Protein AF-A0A7S1YMT4-F1 (afdb_monomer_lite)

Organism: NCBI:txid210454

Sequence (156 aa):
PIIVATTVHRLADRSRRLFIMNPLRTAAQRAGPSLRRAAATKQQVRGMATEKQIFMQINATKNIKKITSSMKMVSAAKLKGDEGRLKLAKPFNAWTDKLTSEPVELEFATYEEIPQKTLIVPFTSDRGLCGGINSFISRGVRDICKTLIAEGKEAD

Secondary structure (DSSP, 8-state):
----------------------GGGSSSS---TT------------SSPPHHHHHHHHHHHHHHHHHHHHHHHHHHHHHHHHHHHHHHHHHHHHHHTTTSPPPPPTTT--GGGS-SEE-------SSS--TTHHHHHHHHHHHHHHHHHHTT-EE-

Structure (mmCIF, N/CA/C/O backbone):
data_AF-A0A7S1YMT4-F1
#
_entry.id   AF-A0A7S1YMT4-F1
#
loop_
_atom_site.group_PDB
_atom_site.id
_atom_site.type_symbol
_atom_site.label_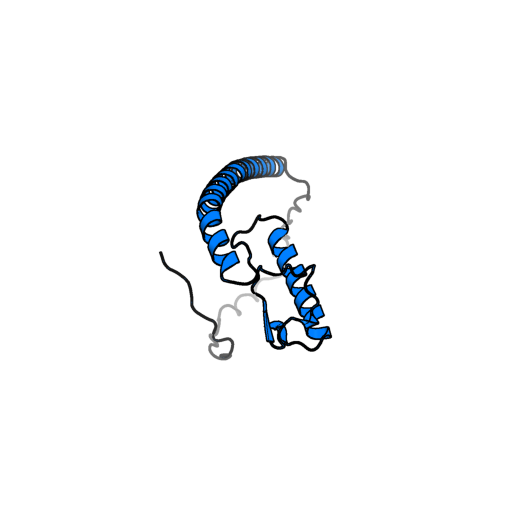atom_id
_atom_site.label_alt_id
_atom_site.label_comp_id
_atom_site.label_asym_id
_atom_site.label_entity_id
_atom_site.label_seq_id
_atom_site.pdbx_PDB_ins_code
_atom_site.Cartn_x
_atom_site.Cartn_y
_atom_site.Cartn_z
_atom_site.occupancy
_atom_site.B_iso_or_equiv
_atom_site.auth_seq_id
_atom_site.auth_comp_id
_atom_site.auth_asym_id
_atom_site.auth_atom_id
_atom_site.pdbx_PDB_model_num
ATOM 1 N N . PRO A 1 1 ? 6.246 24.373 -3.600 1.00 41.44 1 PRO A N 1
ATOM 2 C CA . PRO A 1 1 ? 5.277 24.509 -4.715 1.00 41.44 1 PRO A CA 1
ATOM 3 C C . PRO A 1 1 ? 4.057 23.602 -4.459 1.00 41.44 1 PRO A C 1
ATOM 5 O O . PRO A 1 1 ? 4.051 22.446 -4.857 1.00 41.44 1 PRO A O 1
ATOM 8 N N . ILE A 1 2 ? 3.177 23.961 -3.519 1.00 40.66 2 ILE A N 1
ATOM 9 C CA . ILE A 1 2 ? 1.947 24.744 -3.760 1.00 40.66 2 ILE A CA 1
ATOM 10 C C . ILE A 1 2 ? 1.224 24.255 -5.023 1.00 40.66 2 ILE A C 1
ATOM 12 O O . ILE A 1 2 ? 1.650 24.587 -6.122 1.00 40.66 2 ILE A O 1
ATOM 16 N N . ILE A 1 3 ? 0.187 23.433 -4.843 1.00 42.97 3 ILE A N 1
ATOM 17 C CA . ILE A 1 3 ? -1.204 23.675 -5.272 1.00 42.97 3 ILE A CA 1
ATOM 18 C C . ILE A 1 3 ? -2.031 22.476 -4.772 1.00 42.97 3 ILE A C 1
ATOM 20 O O . ILE A 1 3 ? -1.967 21.371 -5.306 1.00 42.97 3 ILE A O 1
ATOM 24 N N . VAL A 1 4 ? -2.793 22.721 -3.708 1.00 43.78 4 VAL A N 1
ATOM 25 C CA . VAL A 1 4 ? -3.972 21.957 -3.288 1.00 43.78 4 VAL A CA 1
ATOM 26 C C . VAL A 1 4 ? -5.113 22.976 -3.194 1.00 43.78 4 VAL A C 1
ATOM 28 O O . VAL A 1 4 ? -4.869 24.115 -2.804 1.00 43.78 4 VAL A O 1
ATOM 31 N N . ALA A 1 5 ? -6.327 22.514 -3.504 1.00 38.25 5 ALA A N 1
ATOM 32 C CA . ALA A 1 5 ? -7.638 23.104 -3.209 1.00 38.25 5 ALA A CA 1
ATOM 33 C C . ALA A 1 5 ? -8.134 24.272 -4.080 1.00 38.25 5 ALA A C 1
ATOM 35 O O . ALA A 1 5 ? -7.654 25.396 -3.996 1.00 38.25 5 ALA A O 1
ATOM 36 N N . THR A 1 6 ? -9.205 24.024 -4.843 1.00 50.03 6 THR A N 1
ATOM 37 C CA . THR A 1 6 ? -10.581 24.504 -4.546 1.00 50.03 6 THR A CA 1
ATOM 38 C C . THR A 1 6 ? -11.522 24.035 -5.674 1.00 50.03 6 THR A C 1
ATOM 40 O O . THR A 1 6 ? -11.250 24.245 -6.848 1.00 50.03 6 THR A O 1
ATOM 43 N N . THR A 1 7 ? -12.441 23.103 -5.414 1.00 43.91 7 THR A N 1
ATOM 44 C CA . THR A 1 7 ? -13.826 23.291 -4.927 1.00 43.91 7 THR A CA 1
ATOM 45 C C . THR A 1 7 ? -14.844 23.528 -6.051 1.00 43.91 7 THR A C 1
ATOM 47 O O . THR A 1 7 ? -14.980 24.610 -6.607 1.00 43.91 7 THR A O 1
ATOM 50 N N . VAL A 1 8 ? -15.566 22.444 -6.343 1.00 45.81 8 VAL A N 1
ATOM 51 C CA . VAL A 1 8 ? -16.997 22.326 -6.663 1.00 45.81 8 VAL A CA 1
ATOM 52 C C . VAL A 1 8 ? -17.808 23.630 -6.589 1.00 45.81 8 VAL A C 1
ATOM 54 O O . VAL A 1 8 ? -18.027 24.150 -5.502 1.00 45.81 8 VAL A O 1
ATOM 57 N N . HIS A 1 9 ? -18.370 24.077 -7.715 1.00 37.50 9 HIS A N 1
ATOM 58 C CA . HIS A 1 9 ? -19.750 24.578 -7.779 1.00 37.50 9 HIS A CA 1
ATOM 59 C C . HIS A 1 9 ? -20.186 24.829 -9.229 1.00 37.50 9 HIS A C 1
ATOM 61 O O . HIS A 1 9 ? -19.410 25.321 -10.043 1.00 37.50 9 HIS A O 1
ATOM 67 N N . ARG A 1 10 ? -21.485 24.617 -9.476 1.00 38.31 10 ARG A N 1
ATOM 68 C CA . ARG A 1 10 ? -22.277 25.171 -10.591 1.00 38.31 10 ARG A CA 1
ATOM 69 C C . ARG A 1 10 ? -22.426 24.287 -11.839 1.00 38.31 10 ARG A C 1
ATOM 71 O O . ARG A 1 10 ? -22.120 24.671 -12.962 1.00 38.31 10 ARG A O 1
ATOM 78 N N . LEU A 1 11 ? -23.046 23.126 -11.620 1.00 41.22 11 LEU A N 1
ATOM 79 C CA . LEU A 1 11 ? -24.154 22.704 -12.480 1.00 41.22 11 LEU A CA 1
ATOM 80 C C . LEU A 1 11 ? -25.337 23.669 -12.281 1.00 41.22 11 LEU A C 1
ATOM 82 O O . LEU A 1 11 ? -25.533 24.176 -11.178 1.00 41.22 11 LEU A O 1
ATOM 86 N N . ALA A 1 12 ? -26.126 23.819 -13.342 1.00 40.53 12 ALA A N 1
ATOM 87 C CA . ALA A 1 12 ? -27.372 24.573 -13.476 1.00 40.53 12 ALA A CA 1
ATOM 88 C C . ALA A 1 12 ? -27.256 25.994 -14.062 1.00 40.53 12 ALA A C 1
ATOM 90 O O . ALA A 1 12 ? -26.631 26.893 -13.509 1.00 40.53 12 ALA A O 1
ATOM 91 N N . ASP A 1 13 ? -28.005 26.141 -15.158 1.00 36.62 13 ASP A N 1
ATOM 92 C CA . ASP A 1 13 ? -28.637 27.363 -15.652 1.00 36.62 13 ASP A CA 1
ATOM 93 C C . ASP A 1 13 ? -27.883 28.213 -16.692 1.00 36.62 13 ASP A C 1
ATOM 95 O O . ASP A 1 13 ? -27.201 29.185 -16.379 1.00 36.62 13 ASP A O 1
ATOM 99 N N . ARG A 1 14 ? -28.077 27.878 -17.977 1.00 40.44 14 ARG A N 1
ATOM 100 C CA . ARG A 1 14 ? -28.767 28.775 -18.927 1.00 40.44 14 ARG A CA 1
ATOM 101 C C . ARG A 1 14 ? -28.899 28.147 -20.309 1.00 40.44 14 ARG A C 1
ATOM 103 O O . ARG A 1 14 ? -28.103 28.361 -21.220 1.00 40.44 14 ARG A O 1
ATOM 110 N N . SER A 1 15 ? -30.004 27.433 -20.478 1.00 42.66 15 SER A N 1
ATOM 111 C CA . SER A 1 15 ? -30.717 27.452 -21.750 1.00 42.66 15 SER A CA 1
ATOM 112 C C . SER A 1 15 ? -31.125 28.895 -22.071 1.00 42.66 15 SER A C 1
ATOM 114 O O . SER A 1 15 ? -31.640 29.592 -21.200 1.00 42.66 15 SER A O 1
ATOM 116 N N . ARG A 1 16 ? -30.984 29.273 -23.349 1.00 46.72 16 ARG A N 1
ATOM 117 C CA . ARG A 1 16 ? -31.415 30.515 -24.037 1.00 46.72 16 ARG A CA 1
ATOM 118 C C . ARG A 1 16 ? -30.308 31.542 -24.293 1.00 46.72 16 ARG A C 1
ATOM 120 O O . ARG A 1 16 ? -29.665 32.032 -23.374 1.00 46.72 16 ARG A O 1
ATOM 127 N N . ARG A 1 17 ? -30.279 31.969 -25.566 1.00 37.59 17 ARG A N 1
ATOM 128 C CA . ARG A 1 17 ? -29.353 32.875 -26.276 1.00 37.59 17 ARG A CA 1
ATOM 129 C C . ARG A 1 17 ? -28.184 32.088 -26.882 1.00 37.59 17 ARG A C 1
ATOM 131 O O . ARG A 1 17 ? -27.321 31.626 -26.166 1.00 37.59 17 ARG A O 1
ATOM 138 N N . LEU A 1 18 ? -28.123 31.841 -28.185 1.00 36.12 18 LEU A N 1
ATOM 139 C CA . LEU A 1 18 ? -28.331 32.809 -29.251 1.00 36.12 18 LEU A CA 1
ATOM 140 C C . LEU A 1 18 ? -28.726 32.064 -30.537 1.00 36.12 18 LEU A C 1
ATOM 142 O O . LEU A 1 18 ? -27.949 31.299 -31.103 1.00 36.12 18 LEU A O 1
ATOM 146 N N . PHE A 1 19 ? -29.955 32.311 -30.984 1.00 40.19 19 PHE A N 1
ATOM 147 C CA . PHE A 1 19 ? -30.323 32.238 -32.391 1.00 40.19 19 PHE A CA 1
ATOM 148 C C . PHE A 1 19 ? -29.416 33.232 -33.131 1.00 40.19 19 PHE A C 1
ATOM 150 O O . PHE A 1 19 ? -29.643 34.437 -33.064 1.00 40.19 19 PHE A O 1
ATOM 157 N N . ILE A 1 20 ? -28.375 32.744 -33.803 1.00 43.00 20 ILE A N 1
ATOM 158 C CA . ILE A 1 20 ? -27.775 33.460 -34.927 1.00 43.00 20 ILE A CA 1
ATOM 159 C C . ILE A 1 20 ? -28.032 32.600 -36.156 1.00 43.00 20 ILE A C 1
ATOM 161 O O . ILE A 1 20 ? -27.579 31.461 -36.265 1.00 43.00 20 ILE A O 1
ATOM 165 N N . MET A 1 21 ? -28.848 33.166 -37.039 1.00 44.78 21 MET A N 1
ATOM 166 C CA . MET A 1 21 ? -29.153 32.671 -38.368 1.00 44.78 21 MET A CA 1
ATOM 167 C C . MET A 1 21 ? -27.861 32.316 -39.101 1.00 44.78 21 MET A C 1
ATOM 169 O O . MET A 1 21 ? -26.979 33.155 -39.247 1.00 44.78 21 MET A O 1
ATOM 173 N N . ASN A 1 22 ? -27.768 31.081 -39.586 1.00 43.97 22 ASN A N 1
ATOM 174 C CA . ASN A 1 22 ? -26.689 30.650 -40.461 1.00 43.97 22 ASN A CA 1
ATOM 175 C C . ASN A 1 22 ? -27.220 30.691 -41.910 1.00 43.97 22 ASN A C 1
ATOM 177 O O . ASN A 1 22 ? -28.018 29.822 -42.271 1.00 43.97 22 ASN A O 1
ATOM 181 N N . PRO A 1 23 ? -26.853 31.682 -42.748 1.00 46.44 23 PRO A N 1
ATOM 182 C CA . PRO A 1 23 ? -27.430 31.844 -44.086 1.00 46.44 23 PRO A CA 1
ATOM 183 C C . PRO A 1 23 ? -26.840 30.891 -45.143 1.00 46.44 23 PRO A C 1
ATOM 185 O O . PRO A 1 23 ? -27.128 31.025 -46.326 1.00 46.44 23 PRO A O 1
ATOM 188 N N . LEU A 1 24 ? -26.052 29.885 -44.756 1.00 47.03 24 LEU A N 1
ATOM 189 C CA . LEU A 1 24 ? -25.389 28.975 -45.703 1.00 47.03 24 LEU A CA 1
ATOM 190 C C . LEU A 1 24 ? -26.196 27.716 -46.059 1.00 47.03 24 LEU A C 1
ATOM 192 O O . LEU A 1 24 ? -25.687 26.825 -46.737 1.00 47.03 24 LEU A O 1
ATOM 196 N N . ARG A 1 25 ? -27.462 27.618 -45.635 1.00 44.38 25 ARG A N 1
ATOM 197 C CA . ARG A 1 25 ? -28.284 26.413 -45.851 1.00 44.38 25 ARG A CA 1
ATOM 198 C C . ARG A 1 25 ? -29.175 26.440 -47.099 1.00 44.38 25 ARG A C 1
ATOM 200 O O . ARG A 1 25 ? -29.873 25.464 -47.350 1.00 44.38 25 ARG A O 1
ATOM 207 N N . THR A 1 26 ? -29.122 27.498 -47.906 1.00 49.38 26 THR A N 1
ATOM 208 C CA . THR A 1 26 ? -30.008 27.688 -49.075 1.00 49.38 26 THR A CA 1
ATOM 209 C C . THR A 1 26 ? -29.319 27.575 -50.439 1.00 49.38 26 THR A C 1
ATOM 211 O O . THR A 1 26 ? -29.986 27.704 -51.459 1.00 49.38 26 THR A O 1
ATOM 214 N N . ALA A 1 27 ? -28.020 27.259 -50.495 1.00 45.59 27 ALA A N 1
ATOM 215 C CA . ALA A 1 27 ? -27.282 27.118 -51.761 1.00 45.59 27 ALA A CA 1
ATOM 216 C C . ALA A 1 27 ? -27.022 25.660 -52.206 1.00 45.59 27 ALA A C 1
ATOM 218 O O . ALA A 1 27 ? -26.443 25.436 -53.263 1.00 45.59 27 ALA A O 1
ATOM 219 N N . ALA A 1 28 ? -27.456 24.652 -51.439 1.00 49.16 28 ALA A N 1
ATOM 220 C CA . ALA A 1 28 ? -27.117 23.242 -51.693 1.00 49.16 28 ALA A CA 1
ATOM 221 C C . ALA A 1 28 ? -28.208 22.419 -52.417 1.00 49.16 28 ALA A C 1
ATOM 223 O O . ALA A 1 28 ? -28.092 21.200 -52.503 1.00 49.16 28 ALA A O 1
ATOM 224 N N . GLN A 1 29 ? -29.273 23.047 -52.935 1.00 52.25 29 GLN A N 1
ATOM 225 C CA . GLN A 1 29 ? -30.400 22.340 -53.579 1.00 52.25 29 GLN A CA 1
ATOM 226 C C . GLN A 1 29 ? -30.470 22.485 -55.108 1.00 52.25 29 GLN A C 1
ATOM 228 O O . GLN A 1 29 ? -31.484 22.154 -55.717 1.00 52.25 29 GLN A O 1
ATOM 233 N N . ARG A 1 30 ? -29.393 22.924 -55.768 1.00 47.91 30 ARG A N 1
ATOM 234 C CA . ARG A 1 30 ? -29.313 22.941 -57.238 1.00 47.91 30 ARG A CA 1
ATOM 235 C C . ARG A 1 30 ? -28.011 22.322 -57.736 1.00 47.91 30 ARG A C 1
ATOM 237 O O . ARG A 1 30 ? -27.125 23.016 -58.212 1.00 47.91 30 ARG A O 1
ATOM 244 N N . ALA A 1 31 ? -27.909 21.001 -57.632 1.00 46.78 31 ALA A N 1
ATOM 245 C CA . ALA A 1 31 ? -26.966 20.208 -58.416 1.00 46.78 31 ALA A CA 1
ATOM 246 C C . ALA A 1 31 ? -27.594 18.835 -58.700 1.00 46.78 31 ALA A C 1
ATOM 248 O O . ALA A 1 31 ? -28.045 18.151 -57.782 1.00 46.78 31 ALA A O 1
ATOM 249 N N . GLY A 1 32 ? -27.701 18.491 -59.985 1.00 45.59 32 GLY A N 1
ATOM 250 C CA . GLY A 1 32 ? -28.393 17.307 -60.498 1.00 45.59 32 GLY A CA 1
ATOM 251 C C . GLY A 1 32 ? -27.739 15.957 -60.145 1.00 45.59 32 GLY A C 1
ATOM 252 O O . GLY A 1 32 ? -26.707 15.899 -59.476 1.00 45.59 32 GLY A O 1
ATOM 253 N N . PRO A 1 33 ? -28.332 14.839 -60.602 1.00 49.34 33 PRO A N 1
ATOM 254 C CA . PRO A 1 33 ? -28.059 13.485 -60.105 1.00 49.34 33 PRO A CA 1
ATOM 255 C C . PRO A 1 33 ? -26.745 12.833 -60.592 1.00 49.34 33 PRO A C 1
ATOM 257 O O . PRO A 1 33 ? -26.635 11.610 -60.584 1.00 49.34 33 PRO A O 1
ATOM 260 N N . SER A 1 34 ? -25.721 13.595 -60.983 1.00 47.31 34 SER A N 1
ATOM 261 C CA . SER A 1 34 ? -24.496 13.056 -61.607 1.00 47.31 34 SER A CA 1
ATOM 262 C C . SER A 1 34 ? -23.259 12.962 -60.699 1.00 47.31 34 SER A C 1
ATOM 264 O O . SER A 1 34 ? -22.221 12.485 -61.145 1.00 47.31 34 SER A O 1
ATOM 266 N N . LEU A 1 35 ? -23.350 13.321 -59.412 1.00 49.12 35 LEU A N 1
ATOM 267 C CA . LEU A 1 35 ? -22.221 13.246 -58.459 1.00 49.12 35 LEU A CA 1
ATOM 268 C C . LEU A 1 35 ? -22.432 12.240 -57.314 1.00 49.12 35 LEU A C 1
ATOM 270 O O . LEU A 1 35 ? -21.857 12.358 -56.235 1.00 49.12 35 LEU A O 1
ATOM 274 N N . ARG A 1 36 ? -23.229 11.194 -57.546 1.00 46.12 36 ARG A N 1
ATOM 275 C CA . ARG A 1 36 ? -23.328 10.033 -56.647 1.00 46.12 36 ARG A CA 1
ATOM 276 C C . ARG A 1 36 ? -22.418 8.898 -57.116 1.00 46.12 36 ARG A C 1
ATOM 278 O O . ARG A 1 36 ? -22.920 7.851 -57.500 1.00 46.12 36 ARG A O 1
ATOM 285 N N . ARG A 1 37 ? -21.093 9.076 -57.114 1.00 48.72 37 ARG A N 1
ATOM 286 C CA . ARG A 1 37 ? -20.136 7.953 -57.248 1.00 48.72 37 ARG A CA 1
ATOM 287 C C . ARG A 1 37 ? -18.710 8.370 -56.883 1.00 48.72 37 ARG A C 1
ATOM 289 O O . ARG A 1 37 ? -17.804 8.391 -57.697 1.00 48.72 37 ARG A O 1
ATOM 296 N N . ALA A 1 38 ? -18.518 8.658 -55.607 1.00 47.69 38 ALA A N 1
ATOM 297 C CA . ALA A 1 38 ? -17.230 8.461 -54.957 1.00 47.69 38 ALA A CA 1
ATOM 298 C C . ALA A 1 38 ? -17.529 7.899 -53.569 1.00 47.69 38 ALA A C 1
ATOM 300 O O . ALA A 1 38 ? -17.408 8.574 -52.550 1.00 47.69 38 ALA A O 1
ATOM 301 N N . ALA A 1 39 ? -18.035 6.663 -53.541 1.00 50.91 39 ALA A N 1
ATOM 302 C CA . ALA A 1 39 ? -18.003 5.877 -52.322 1.00 50.91 39 ALA A CA 1
ATOM 303 C C . ALA A 1 39 ? -16.520 5.685 -51.996 1.00 50.91 39 ALA A C 1
ATOM 305 O O . ALA A 1 39 ? -15.849 4.874 -52.626 1.00 50.91 39 ALA A O 1
ATOM 306 N N . ALA A 1 40 ? -15.998 6.514 -51.090 1.00 53.91 40 ALA A N 1
ATOM 307 C CA . ALA A 1 40 ? -14.664 6.363 -50.548 1.00 53.91 40 ALA A CA 1
ATOM 308 C C . ALA A 1 40 ? -14.574 4.950 -49.975 1.00 53.91 40 ALA A C 1
ATOM 310 O O . ALA A 1 40 ? -15.194 4.642 -48.954 1.00 53.91 40 ALA A O 1
ATOM 311 N N . THR A 1 41 ? -13.857 4.077 -50.674 1.00 53.09 41 THR A N 1
ATOM 312 C CA . THR A 1 41 ? -13.519 2.741 -50.211 1.00 53.09 41 THR A CA 1
ATOM 313 C C . THR A 1 41 ? -12.735 2.938 -48.920 1.00 53.09 41 THR A C 1
ATOM 315 O O . THR A 1 41 ? -11.546 3.247 -48.942 1.00 53.09 41 THR A O 1
ATOM 318 N N . LYS A 1 42 ? -13.410 2.859 -47.767 1.00 53.56 42 LYS A N 1
ATOM 319 C CA . LYS A 1 42 ? -12.738 2.793 -46.472 1.00 53.56 42 LYS A CA 1
ATOM 320 C C . LYS A 1 42 ? -11.943 1.499 -46.502 1.00 53.56 42 LYS A C 1
ATOM 322 O O . LYS A 1 42 ? -12.510 0.427 -46.319 1.00 53.56 42 LYS A O 1
ATOM 327 N N . GLN A 1 43 ? -10.654 1.610 -46.813 1.00 59.94 43 GLN A N 1
ATOM 328 C CA . GLN A 1 43 ? -9.708 0.510 -46.763 1.00 59.94 43 GLN A CA 1
ATOM 329 C C . GLN A 1 43 ? -9.806 -0.096 -45.362 1.00 59.94 43 GLN A C 1
ATOM 331 O O . GLN A 1 43 ? -9.380 0.501 -44.373 1.00 59.94 43 GLN A O 1
ATOM 336 N N . GLN A 1 44 ? -10.459 -1.247 -45.268 1.00 60.03 44 GLN A N 1
ATOM 337 C CA . GLN A 1 44 ? -10.656 -1.955 -44.020 1.00 60.03 44 GLN A CA 1
ATOM 338 C C . GLN A 1 44 ? -9.286 -2.494 -43.605 1.00 60.03 44 GLN A C 1
ATOM 340 O O . GLN A 1 44 ? -8.792 -3.468 -44.176 1.00 60.03 44 GLN A O 1
ATOM 345 N N . VAL A 1 45 ? -8.625 -1.806 -42.669 1.00 64.38 45 VAL A N 1
ATOM 346 C CA . VAL A 1 45 ? -7.357 -2.257 -42.088 1.00 64.38 45 VAL A CA 1
ATOM 347 C C . VAL A 1 45 ? -7.645 -3.598 -41.428 1.00 64.38 45 VAL A C 1
ATOM 349 O O . VAL A 1 45 ? -8.359 -3.671 -40.428 1.00 64.38 45 VAL A O 1
ATOM 352 N N . ARG A 1 46 ? -7.154 -4.679 -42.040 1.00 61.81 46 ARG A N 1
ATOM 353 C CA . ARG A 1 46 ? -7.233 -6.023 -41.470 1.00 61.81 46 ARG A CA 1
ATOM 354 C C . ARG A 1 46 ? -6.620 -5.957 -40.074 1.00 61.81 46 ARG A C 1
ATOM 356 O O . ARG A 1 46 ? -5.494 -5.493 -39.934 1.00 61.81 46 ARG A O 1
ATOM 363 N N . GLY A 1 47 ? -7.364 -6.402 -39.064 1.00 64.38 47 GLY A N 1
ATOM 364 C CA . GLY A 1 47 ? -6.999 -6.346 -37.644 1.00 64.38 47 GLY A CA 1
ATOM 365 C C . GLY A 1 47 ? -5.823 -7.240 -37.232 1.00 64.38 47 GLY A C 1
ATOM 366 O O . GLY A 1 47 ? -5.795 -7.708 -36.100 1.00 64.38 47 GLY A O 1
ATOM 367 N N . MET A 1 48 ? -4.867 -7.503 -38.127 1.00 66.75 48 MET A N 1
ATOM 368 C CA . MET A 1 48 ? -3.586 -8.090 -37.754 1.00 66.75 48 MET A CA 1
ATOM 369 C C . MET A 1 48 ? -2.621 -6.991 -37.327 1.00 66.75 48 MET A C 1
ATOM 371 O O . MET A 1 48 ? -2.484 -5.969 -38.004 1.00 66.75 48 MET A O 1
ATOM 375 N N . ALA A 1 49 ? -1.924 -7.238 -36.217 1.00 71.00 49 ALA A N 1
ATOM 376 C CA . ALA A 1 49 ? -0.846 -6.380 -35.770 1.00 71.00 49 ALA A CA 1
ATOM 377 C C . ALA A 1 49 ? 0.203 -6.269 -36.882 1.00 71.00 49 ALA A C 1
ATOM 379 O O . ALA A 1 49 ? 0.766 -7.266 -37.333 1.00 71.00 49 ALA A O 1
ATOM 380 N N . THR A 1 50 ? 0.454 -5.049 -37.344 1.00 86.25 50 THR A N 1
ATOM 381 C CA . THR A 1 50 ? 1.529 -4.799 -38.306 1.00 86.25 50 THR A CA 1
ATOM 382 C C . THR A 1 50 ? 2.867 -5.050 -37.608 1.00 86.25 50 THR A C 1
ATOM 384 O O . THR A 1 50 ? 2.995 -4.760 -36.419 1.00 86.25 50 THR A O 1
ATOM 387 N N . GLU A 1 51 ? 3.896 -5.512 -38.321 1.00 86.75 51 GLU A N 1
ATOM 388 C CA . GLU A 1 51 ? 5.247 -5.727 -37.762 1.00 86.75 51 GLU A CA 1
ATOM 389 C C . GLU A 1 51 ? 5.743 -4.514 -36.947 1.00 86.75 51 GLU A C 1
ATOM 391 O O . GLU A 1 51 ? 6.241 -4.641 -35.827 1.00 86.75 51 GLU A O 1
ATOM 396 N N . LYS A 1 52 ? 5.472 -3.305 -37.458 1.00 87.69 52 LYS A N 1
ATOM 397 C CA . LYS A 1 52 ? 5.755 -2.036 -36.775 1.00 87.69 52 LYS A CA 1
ATOM 398 C C . LYS A 1 52 ? 5.058 -1.911 -35.414 1.00 87.69 52 LYS A C 1
ATOM 400 O O . LYS A 1 52 ? 5.655 -1.401 -34.471 1.00 87.69 52 LYS A O 1
ATOM 405 N N . GLN A 1 53 ? 3.811 -2.364 -35.286 1.00 88.88 53 GLN A N 1
ATOM 406 C CA . GLN A 1 53 ? 3.054 -2.309 -34.029 1.00 88.88 53 GLN A CA 1
ATOM 407 C C . GLN A 1 53 ? 3.643 -3.249 -32.973 1.00 88.88 53 GLN A C 1
ATOM 409 O O . GLN A 1 53 ? 3.785 -2.849 -31.818 1.00 88.88 53 GLN A O 1
ATOM 414 N N . ILE A 1 54 ? 4.062 -4.452 -33.376 1.00 91.62 54 ILE A N 1
ATOM 415 C CA . ILE A 1 54 ? 4.737 -5.407 -32.487 1.00 91.62 54 ILE A CA 1
ATOM 416 C C . ILE A 1 54 ? 6.075 -4.825 -32.013 1.00 91.62 54 ILE A C 1
ATOM 418 O O . ILE A 1 54 ? 6.359 -4.811 -30.814 1.00 91.62 54 ILE A O 1
ATOM 422 N N . PHE A 1 55 ? 6.867 -4.257 -32.926 1.00 92.50 55 PHE A N 1
ATOM 423 C CA . PHE A 1 55 ? 8.135 -3.614 -32.576 1.00 92.50 55 PHE A CA 1
ATOM 424 C C . PHE A 1 55 ? 7.954 -2.459 -31.574 1.00 92.50 55 PHE A C 1
ATOM 426 O O . PHE A 1 55 ? 8.718 -2.338 -30.612 1.00 92.50 55 PHE A O 1
ATOM 433 N N . MET A 1 56 ? 6.905 -1.644 -31.734 1.00 93.81 56 MET A N 1
ATOM 434 C CA . MET A 1 56 ? 6.576 -0.580 -30.779 1.00 93.81 56 MET A CA 1
ATOM 435 C C . MET A 1 56 ? 6.228 -1.126 -29.385 1.00 93.81 56 MET A C 1
ATOM 437 O O . MET A 1 56 ? 6.727 -0.600 -28.390 1.00 93.81 56 MET A O 1
ATOM 441 N N . GLN A 1 57 ? 5.437 -2.200 -29.289 1.00 94.12 57 GLN A N 1
ATOM 442 C CA . GLN A 1 57 ? 5.089 -2.821 -28.001 1.00 94.12 57 GLN A CA 1
ATOM 443 C C . GLN A 1 57 ? 6.304 -3.443 -27.300 1.00 94.12 57 GLN A C 1
ATOM 445 O O . GLN A 1 57 ? 6.454 -3.317 -26.081 1.00 94.12 57 GLN A O 1
ATOM 450 N N . ILE A 1 58 ? 7.211 -4.066 -28.056 1.00 95.69 58 ILE A N 1
ATOM 451 C CA . ILE A 1 58 ? 8.472 -4.598 -27.523 1.00 95.69 58 ILE A CA 1
ATOM 452 C C . ILE A 1 58 ? 9.316 -3.469 -26.920 1.00 95.69 58 ILE A C 1
ATOM 454 O O . ILE A 1 58 ? 9.862 -3.610 -25.826 1.00 95.69 58 ILE A O 1
ATOM 458 N N . ASN A 1 59 ? 9.411 -2.323 -27.592 1.00 96.56 59 ASN A N 1
ATOM 459 C CA . ASN A 1 59 ? 10.169 -1.191 -27.062 1.00 96.56 59 ASN A CA 1
ATOM 460 C C . ASN A 1 59 ? 9.486 -0.559 -25.840 1.00 96.56 59 ASN A C 1
ATOM 462 O O . ASN A 1 59 ? 10.165 -0.230 -24.866 1.00 96.56 59 ASN A O 1
ATOM 466 N N . ALA A 1 60 ? 8.154 -0.461 -25.839 1.00 97.19 60 ALA A N 1
ATOM 467 C CA . ALA A 1 60 ? 7.393 0.024 -24.690 1.00 97.19 60 ALA A CA 1
ATOM 468 C C . ALA A 1 60 ? 7.590 -0.870 -23.452 1.00 97.19 60 ALA A C 1
ATOM 470 O O . ALA A 1 60 ? 7.947 -0.374 -22.385 1.00 97.19 60 ALA A O 1
ATOM 471 N N . THR A 1 61 ? 7.449 -2.192 -23.592 1.00 97.50 61 THR A N 1
ATOM 472 C CA . THR A 1 61 ? 7.652 -3.148 -22.486 1.00 97.50 61 THR A CA 1
ATOM 473 C C . THR A 1 61 ? 9.098 -3.173 -21.987 1.00 97.50 61 THR A C 1
ATOM 475 O O . THR A 1 61 ? 9.324 -3.238 -20.777 1.00 97.50 61 THR A O 1
ATOM 478 N N . LYS A 1 62 ? 10.095 -3.025 -22.874 1.00 97.56 62 LYS A N 1
ATOM 479 C CA . LYS A 1 62 ? 11.506 -2.850 -22.478 1.00 97.56 62 LYS A CA 1
ATOM 480 C C . LYS A 1 62 ? 11.718 -1.591 -21.634 1.00 97.56 62 LYS A C 1
ATOM 482 O O . LYS A 1 62 ? 12.451 -1.642 -20.646 1.00 97.56 62 LYS A O 1
ATOM 487 N N . ASN A 1 63 ? 11.078 -0.479 -21.990 1.00 97.38 63 ASN A N 1
ATOM 488 C CA . ASN A 1 63 ? 11.175 0.769 -21.231 1.00 97.38 63 ASN A CA 1
ATOM 489 C C . ASN A 1 63 ? 10.457 0.669 -19.881 1.00 97.38 63 ASN A C 1
ATOM 491 O O . ASN A 1 63 ? 11.042 1.035 -18.863 1.00 97.38 63 ASN A O 1
ATOM 495 N N . ILE A 1 64 ?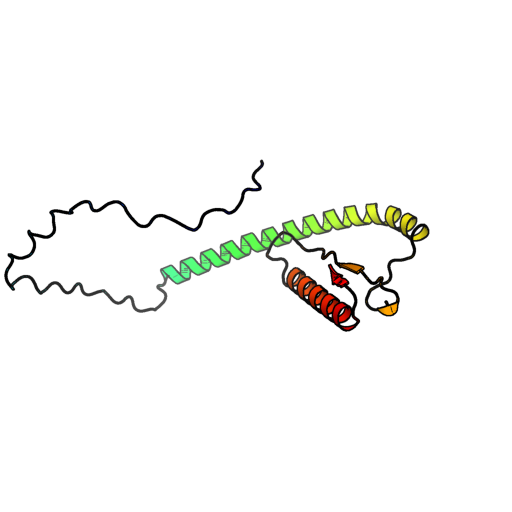 9.251 0.092 -19.848 1.00 97.56 64 ILE A N 1
ATOM 496 C CA . ILE A 1 64 ? 8.519 -0.182 -18.601 1.00 97.56 64 ILE A CA 1
ATOM 497 C C . ILE A 1 64 ? 9.374 -1.056 -17.674 1.00 97.56 64 ILE A C 1
ATOM 499 O O . ILE A 1 64 ? 9.551 -0.705 -16.513 1.00 97.56 64 ILE A O 1
ATOM 503 N N . LYS A 1 65 ? 10.010 -2.121 -18.189 1.00 97.56 65 LYS A N 1
ATOM 504 C CA . LYS A 1 65 ? 10.920 -2.979 -17.408 1.00 97.56 65 LYS A CA 1
ATOM 505 C C . LYS A 1 65 ? 12.064 -2.188 -16.764 1.00 97.56 65 LYS A C 1
ATOM 507 O O . LYS A 1 65 ? 12.382 -2.427 -15.601 1.00 97.56 65 LYS A O 1
ATOM 512 N N . LYS A 1 66 ? 12.679 -1.248 -17.492 1.00 97.50 66 LYS A N 1
ATOM 513 C CA . LYS A 1 66 ? 13.742 -0.383 -16.949 1.00 97.50 66 LYS A CA 1
ATOM 514 C C . LYS A 1 66 ? 13.208 0.526 -15.841 1.00 97.50 66 LYS A C 1
ATOM 516 O O . LYS A 1 66 ? 13.792 0.546 -14.762 1.00 97.50 66 LYS A O 1
ATOM 521 N N . ILE A 1 67 ? 12.077 1.199 -16.074 1.00 96.31 67 ILE A N 1
ATOM 522 C CA . ILE A 1 67 ? 11.427 2.073 -15.082 1.00 96.31 67 ILE A CA 1
ATOM 523 C C . ILE A 1 67 ? 11.104 1.278 -13.813 1.00 96.31 67 ILE A C 1
ATOM 525 O O . ILE A 1 67 ? 11.493 1.686 -12.722 1.00 96.31 67 ILE A O 1
ATOM 529 N N . THR A 1 68 ? 10.476 0.106 -13.940 1.00 96.94 68 THR A N 1
ATOM 530 C CA . THR A 1 68 ? 10.138 -0.750 -12.795 1.00 96.94 68 THR A CA 1
ATOM 531 C C . THR A 1 68 ? 11.383 -1.260 -12.069 1.00 96.94 68 THR A C 1
ATOM 533 O O . THR A 1 68 ? 11.393 -1.295 -10.840 1.00 96.94 68 THR A O 1
ATOM 536 N N . SER A 1 69 ? 12.461 -1.606 -12.783 1.00 96.38 69 SER A N 1
ATOM 537 C CA . SER A 1 69 ? 13.727 -2.013 -12.156 1.00 96.38 69 SER A CA 1
ATOM 538 C C . SER A 1 69 ? 14.349 -0.882 -11.335 1.00 96.38 69 SER A C 1
ATOM 540 O O . SER A 1 69 ? 14.825 -1.116 -10.224 1.00 96.38 69 SER A O 1
ATOM 542 N N . SER A 1 70 ? 14.322 0.348 -11.850 1.00 96.81 70 SER A N 1
ATOM 543 C CA . SER A 1 70 ? 14.771 1.527 -11.110 1.00 96.81 70 SER A CA 1
ATOM 544 C C . SER A 1 70 ? 13.869 1.796 -9.905 1.00 96.81 70 SER A C 1
ATOM 546 O O . SER A 1 70 ? 14.372 1.975 -8.799 1.00 96.81 70 SER A O 1
ATOM 548 N N . MET A 1 71 ? 12.543 1.743 -10.080 1.00 95.75 71 MET A N 1
ATOM 549 C CA . MET A 1 71 ? 11.580 1.917 -8.987 1.00 95.75 71 MET A CA 1
ATOM 550 C C . MET A 1 71 ? 11.768 0.873 -7.883 1.00 95.75 71 MET A C 1
ATOM 552 O O . MET A 1 71 ? 11.714 1.237 -6.714 1.00 95.75 71 MET A O 1
ATOM 556 N N . LYS A 1 72 ? 12.070 -0.390 -8.218 1.00 95.75 72 LYS A N 1
ATOM 557 C CA . LYS A 1 72 ? 12.381 -1.439 -7.232 1.00 95.75 72 LYS A CA 1
ATOM 558 C C . LYS A 1 72 ? 13.538 -1.027 -6.318 1.00 95.75 72 LYS A C 1
ATOM 560 O O . LYS A 1 72 ? 13.429 -1.158 -5.103 1.00 95.75 72 LYS A O 1
ATOM 565 N N . MET A 1 73 ? 14.624 -0.504 -6.889 1.00 96.69 73 MET A N 1
ATOM 566 C CA . MET A 1 73 ? 15.783 -0.054 -6.110 1.00 96.69 73 MET A CA 1
ATOM 567 C C . MET A 1 73 ? 15.482 1.214 -5.302 1.00 96.69 73 MET A C 1
ATOM 569 O O . MET A 1 73 ? 15.879 1.301 -4.144 1.00 96.69 73 MET A O 1
ATOM 573 N N . VAL A 1 74 ? 14.735 2.168 -5.871 1.00 95.62 74 VAL A N 1
ATOM 574 C CA . VAL A 1 74 ? 14.323 3.395 -5.164 1.00 95.62 74 VAL A CA 1
ATOM 575 C C . VAL A 1 74 ? 13.439 3.066 -3.960 1.00 95.62 74 VAL A C 1
ATOM 577 O O . VAL A 1 74 ? 13.672 3.586 -2.871 1.00 95.62 74 VAL A O 1
ATOM 580 N N . SER A 1 75 ? 12.450 2.188 -4.129 1.00 94.81 75 SER A N 1
ATOM 581 C CA . SER A 1 75 ? 11.573 1.758 -3.037 1.00 94.81 75 SER A CA 1
ATOM 582 C C . SER A 1 75 ? 12.341 0.987 -1.965 1.00 94.81 75 SER A C 1
ATOM 584 O O . SER A 1 75 ? 12.147 1.251 -0.783 1.00 94.81 75 SER A O 1
ATOM 586 N N . ALA A 1 76 ? 13.266 0.104 -2.358 1.00 95.88 76 ALA A N 1
ATOM 587 C CA . ALA A 1 76 ? 14.119 -0.613 -1.410 1.00 95.88 76 ALA A CA 1
ATOM 588 C C . ALA A 1 76 ? 15.016 0.338 -0.597 1.00 95.88 76 ALA A C 1
ATOM 590 O O . ALA A 1 76 ? 15.154 0.177 0.613 1.00 95.88 76 ALA A O 1
ATOM 591 N N . ALA A 1 77 ? 15.591 1.363 -1.234 1.00 97.38 77 ALA A N 1
ATOM 592 C CA . ALA A 1 77 ? 16.405 2.362 -0.545 1.00 97.38 77 ALA A CA 1
ATOM 593 C C . ALA A 1 77 ? 15.584 3.197 0.453 1.00 97.38 77 ALA A C 1
ATOM 595 O O . ALA A 1 77 ? 16.058 3.460 1.558 1.00 97.38 77 ALA A O 1
ATOM 596 N N . LYS A 1 78 ? 14.349 3.580 0.093 1.00 95.50 78 LYS A N 1
ATOM 597 C CA . LYS A 1 78 ? 13.428 4.275 1.008 1.00 95.50 78 LYS A CA 1
ATOM 598 C C . LYS A 1 78 ? 13.064 3.408 2.208 1.00 95.50 78 LYS A C 1
ATOM 600 O O . LYS A 1 78 ? 13.236 3.868 3.329 1.00 95.50 78 LYS A O 1
ATOM 605 N N . LEU A 1 79 ? 12.685 2.151 1.971 1.00 94.88 79 LEU A N 1
ATOM 606 C CA . LEU A 1 79 ? 12.370 1.193 3.030 1.00 94.88 79 LEU A CA 1
ATOM 607 C C . LEU A 1 79 ? 13.553 1.008 3.985 1.00 94.88 79 LEU A C 1
ATOM 609 O O . LEU A 1 79 ? 13.375 1.106 5.191 1.00 94.88 79 LEU A O 1
ATOM 613 N N . LYS A 1 80 ? 14.777 0.863 3.466 1.00 97.31 80 LYS A N 1
ATOM 614 C CA . LYS A 1 80 ? 15.985 0.796 4.304 1.00 97.31 80 LYS A CA 1
ATOM 615 C C . LYS A 1 80 ? 16.196 2.069 5.139 1.00 97.31 80 LYS A C 1
ATOM 617 O O . LYS A 1 80 ? 16.648 1.996 6.280 1.00 97.31 80 LYS A O 1
ATOM 622 N N . GLY A 1 81 ? 15.888 3.240 4.580 1.00 97.19 81 GLY A N 1
ATOM 623 C CA . GLY A 1 81 ? 15.913 4.508 5.313 1.00 97.19 81 GLY A CA 1
ATOM 624 C C . GLY A 1 81 ? 14.867 4.559 6.430 1.00 97.19 81 GLY A C 1
ATOM 625 O O . GLY A 1 81 ? 15.179 4.977 7.545 1.00 97.19 81 GLY A O 1
ATOM 626 N N . ASP A 1 82 ? 13.654 4.088 6.153 1.00 95.81 82 ASP A N 1
ATOM 627 C CA . ASP A 1 82 ? 12.549 4.045 7.114 1.00 95.81 82 ASP A CA 1
ATOM 628 C C . ASP A 1 82 ? 12.786 3.006 8.216 1.00 95.81 82 ASP A C 1
ATOM 630 O O . ASP A 1 82 ? 12.548 3.300 9.383 1.00 95.81 82 ASP A O 1
ATOM 634 N N . GLU A 1 83 ? 13.375 1.850 7.901 1.00 96.25 83 GLU A N 1
ATOM 635 C CA . GLU A 1 83 ? 13.867 0.889 8.897 1.00 96.25 83 GLU A CA 1
ATOM 636 C C . GLU A 1 83 ? 14.910 1.517 9.831 1.00 96.25 83 GLU A C 1
ATOM 638 O O . GLU A 1 83 ? 14.923 1.247 11.033 1.00 96.25 83 GLU A O 1
ATOM 643 N N . GLY A 1 84 ? 15.785 2.375 9.294 1.00 96.25 84 GLY A N 1
ATOM 644 C CA . GLY A 1 84 ? 16.733 3.153 10.089 1.00 96.25 84 GLY A CA 1
ATOM 645 C C . GLY A 1 84 ? 16.031 4.096 11.067 1.00 96.25 84 GLY A C 1
ATOM 646 O O . GLY A 1 84 ? 16.357 4.102 12.253 1.00 96.25 84 GLY A O 1
ATOM 647 N N . ARG A 1 85 ? 15.024 4.845 10.598 1.00 95.62 85 ARG A N 1
ATOM 648 C CA . ARG A 1 85 ? 14.204 5.732 11.446 1.00 95.62 85 ARG A CA 1
ATOM 649 C C . ARG A 1 85 ? 13.425 4.950 12.501 1.00 95.62 85 ARG A C 1
ATOM 651 O O . ARG A 1 85 ? 13.400 5.355 13.659 1.00 95.62 85 ARG A O 1
ATOM 658 N N . LEU A 1 86 ? 12.859 3.805 12.126 1.00 93.88 86 LEU A N 1
ATOM 659 C CA . LEU A 1 86 ? 12.127 2.926 13.032 1.00 93.88 86 LEU A CA 1
ATOM 660 C C . LEU A 1 86 ? 13.023 2.436 14.175 1.00 93.88 86 LEU A C 1
ATOM 662 O O . LEU A 1 86 ? 12.603 2.456 15.327 1.00 93.88 86 LEU A O 1
ATOM 666 N N . LYS A 1 87 ? 14.274 2.047 13.890 1.00 93.94 87 LYS A N 1
ATOM 667 C CA . LYS A 1 87 ? 15.236 1.627 14.927 1.00 93.94 87 LYS A CA 1
ATOM 668 C C . LYS A 1 87 ? 15.514 2.723 15.957 1.00 93.94 87 LYS A C 1
ATOM 670 O O . LYS A 1 87 ? 15.658 2.402 17.131 1.00 93.94 87 LYS A O 1
ATOM 675 N N . LEU A 1 88 ? 15.561 3.986 15.531 1.00 92.88 88 LEU A N 1
ATOM 676 C CA . LEU A 1 88 ? 15.743 5.131 16.430 1.00 92.88 88 LEU A CA 1
ATOM 677 C C . LEU A 1 88 ? 14.478 5.450 17.241 1.00 92.88 88 LEU A C 1
ATOM 679 O O . LEU A 1 88 ? 14.590 5.894 18.378 1.00 92.88 88 LEU A O 1
ATOM 683 N N . ALA A 1 89 ? 13.290 5.203 16.682 1.00 90.94 89 ALA A N 1
ATOM 684 C CA . ALA A 1 89 ? 12.011 5.446 17.352 1.00 90.94 89 ALA A CA 1
ATOM 685 C C . ALA A 1 89 ? 11.643 4.365 18.388 1.00 90.94 89 ALA A C 1
ATOM 687 O O . ALA A 1 89 ? 11.036 4.673 19.410 1.00 90.94 89 ALA A O 1
ATOM 688 N N . LYS A 1 90 ? 12.045 3.104 18.171 1.00 89.31 90 LYS A N 1
ATOM 689 C CA . LYS A 1 90 ? 11.772 1.975 19.084 1.00 89.31 90 LYS A CA 1
ATOM 690 C C . LYS A 1 90 ? 12.070 2.237 20.574 1.00 89.31 90 LYS A C 1
ATOM 692 O O . LYS A 1 90 ? 11.192 1.946 21.382 1.00 89.31 90 LYS A O 1
ATOM 697 N N . PRO A 1 91 ? 13.249 2.756 20.979 1.00 88.94 91 PRO A N 1
ATOM 698 C CA . PRO A 1 91 ? 13.536 2.985 22.397 1.00 88.94 91 PRO A CA 1
ATOM 699 C C . PRO A 1 91 ? 12.635 4.047 23.038 1.00 88.94 91 PRO A C 1
ATOM 701 O O . PRO A 1 91 ? 12.378 3.965 24.234 1.00 88.94 91 PRO A O 1
ATOM 704 N N . PHE A 1 92 ? 12.144 5.021 22.264 1.00 86.19 92 PHE A N 1
ATOM 705 C CA . PHE A 1 92 ? 11.200 6.020 22.764 1.00 86.19 92 PHE A CA 1
ATOM 706 C C . PHE A 1 92 ? 9.832 5.389 23.056 1.00 86.19 92 PHE A C 1
ATOM 708 O O . PHE A 1 92 ? 9.306 5.565 24.152 1.00 86.19 92 PHE A O 1
ATOM 715 N N . ASN A 1 93 ? 9.310 4.576 22.130 1.00 84.38 93 ASN A N 1
ATOM 716 C CA . ASN A 1 93 ? 8.023 3.894 22.309 1.00 84.38 93 ASN A CA 1
ATOM 717 C C . ASN A 1 93 ? 8.021 2.974 23.541 1.00 84.38 93 ASN A C 1
ATOM 719 O O . ASN A 1 93 ? 7.084 3.015 24.326 1.00 84.38 93 ASN A O 1
ATOM 723 N N . ALA A 1 94 ? 9.116 2.245 23.782 1.00 83.00 94 ALA A N 1
ATOM 724 C CA . ALA A 1 94 ? 9.235 1.343 24.931 1.00 83.00 94 ALA A CA 1
ATOM 725 C C . ALA A 1 94 ? 9.126 2.043 26.303 1.00 83.00 94 ALA A C 1
ATOM 727 O O . ALA A 1 94 ? 8.864 1.390 27.314 1.00 83.00 94 ALA A O 1
ATOM 728 N N . TRP A 1 95 ? 9.380 3.355 26.376 1.00 80.69 95 TRP A N 1
ATOM 729 C CA . TRP A 1 95 ? 9.130 4.130 27.593 1.00 80.69 95 TRP A CA 1
ATOM 730 C C . TRP A 1 95 ? 7.655 4.526 27.709 1.00 80.69 95 TRP A C 1
ATOM 732 O O . TRP A 1 95 ? 7.085 4.440 28.794 1.00 80.69 95 TRP A O 1
ATOM 742 N N . THR A 1 96 ? 7.026 4.905 26.595 1.00 78.44 96 THR A N 1
ATOM 743 C CA . THR A 1 96 ? 5.595 5.229 26.532 1.00 78.44 96 THR A CA 1
ATOM 744 C C . THR A 1 96 ? 4.720 4.027 26.880 1.00 78.44 96 THR A C 1
ATOM 746 O O . THR A 1 96 ? 3.786 4.186 27.658 1.00 78.44 96 THR A O 1
ATOM 749 N N . ASP A 1 97 ? 5.078 2.824 26.432 1.00 76.12 97 ASP A N 1
ATOM 750 C CA . ASP A 1 97 ? 4.357 1.578 26.747 1.00 76.12 97 ASP A CA 1
ATOM 751 C C . ASP A 1 97 ? 4.346 1.245 28.254 1.00 76.12 97 ASP A C 1
ATOM 753 O O . ASP A 1 97 ? 3.543 0.447 28.716 1.00 76.12 97 ASP A O 1
ATOM 757 N N . LYS A 1 98 ? 5.231 1.857 29.055 1.00 75.31 98 LYS A N 1
ATOM 758 C CA . LYS A 1 98 ? 5.204 1.735 30.526 1.00 75.31 98 LYS A CA 1
ATOM 759 C C . LYS A 1 98 ? 4.282 2.753 31.194 1.00 75.31 98 LYS A C 1
ATOM 761 O O . LYS A 1 98 ? 3.955 2.593 32.367 1.00 75.31 98 LYS A O 1
ATOM 766 N N . LEU A 1 99 ? 3.939 3.828 30.488 1.00 76.62 99 LEU A N 1
ATOM 767 C CA . LEU A 1 99 ? 3.121 4.932 30.988 1.00 76.62 99 LEU A CA 1
ATOM 768 C C . LEU A 1 99 ? 1.649 4.774 30.580 1.00 76.62 99 LEU A C 1
ATOM 770 O O . LEU A 1 99 ? 0.756 5.121 31.347 1.00 76.62 99 LEU A O 1
ATOM 774 N N . THR A 1 100 ? 1.404 4.246 29.384 1.00 70.75 100 THR A N 1
ATOM 775 C CA . THR A 1 100 ? 0.087 3.845 28.873 1.00 70.75 100 THR A CA 1
ATOM 776 C C . THR A 1 100 ? -0.036 2.326 28.897 1.00 70.75 100 THR A C 1
ATOM 778 O O . THR A 1 100 ? 0.957 1.644 28.685 1.00 70.75 100 THR A O 1
ATOM 781 N N . SER A 1 101 ? -1.234 1.783 29.139 1.00 68.56 101 SER A N 1
ATOM 782 C CA . SER A 1 101 ? -1.490 0.342 28.989 1.00 68.56 101 SER A CA 1
ATOM 783 C C . SER A 1 101 ? -1.068 -0.143 27.599 1.00 68.56 101 SER A C 1
ATOM 785 O O . SER A 1 101 ? -1.262 0.593 26.626 1.00 68.56 101 SER A O 1
ATOM 787 N N . GLU A 1 102 ? -0.521 -1.361 27.505 1.00 66.56 102 GLU A N 1
ATOM 788 C CA . GLU A 1 102 ? -0.130 -1.943 26.217 1.00 66.56 102 GLU A CA 1
ATOM 789 C C . GLU A 1 102 ? -1.307 -1.890 25.228 1.00 66.56 102 GLU A C 1
ATOM 791 O O . GLU A 1 102 ? -2.454 -2.151 25.613 1.00 66.56 102 GLU A O 1
ATOM 796 N N . PRO A 1 103 ? -1.059 -1.520 23.961 1.00 66.25 103 PRO A N 1
ATOM 797 C CA . PRO A 1 103 ? -2.099 -1.530 22.948 1.00 66.25 103 PRO A CA 1
ATOM 798 C C . PRO A 1 103 ? -2.628 -2.958 22.781 1.00 66.25 103 PRO A C 1
ATOM 800 O O . PRO A 1 103 ? -1.886 -3.862 22.404 1.00 66.25 103 PRO A O 1
ATOM 803 N N . VAL A 1 104 ? -3.917 -3.154 23.056 1.00 66.00 104 VAL A N 1
ATOM 804 C CA . VAL A 1 104 ? -4.576 -4.450 22.872 1.00 66.00 104 VAL A CA 1
ATOM 805 C C . VAL A 1 104 ? -4.746 -4.694 21.376 1.00 66.00 104 VAL A C 1
ATOM 807 O O . VAL A 1 104 ? -5.409 -3.926 20.674 1.00 66.00 104 VAL A O 1
ATOM 810 N N . GLU A 1 105 ? -4.128 -5.760 20.873 1.00 65.06 105 GLU A N 1
ATOM 811 C CA . GLU A 1 105 ? -4.341 -6.203 19.500 1.00 65.06 105 GLU A CA 1
ATOM 812 C C . GLU A 1 105 ? -5.812 -6.602 19.305 1.00 65.06 105 GLU A C 1
ATOM 814 O O . GLU A 1 105 ? -6.375 -7.380 20.073 1.00 65.06 105 GLU A O 1
ATOM 819 N N . LEU A 1 106 ? -6.436 -6.078 18.246 1.00 60.97 106 LEU A N 1
ATOM 820 C CA . LEU A 1 106 ? -7.853 -6.298 17.915 1.00 60.97 106 LEU A CA 1
ATOM 821 C C . LEU A 1 106 ? -8.230 -7.779 17.728 1.00 60.97 106 LEU A C 1
ATOM 823 O O . LEU A 1 106 ? -9.407 -8.110 17.809 1.00 60.97 106 LEU A O 1
ATOM 827 N N . GLU A 1 107 ? -7.262 -8.668 17.489 1.00 59.19 107 GLU A N 1
ATOM 828 C CA . GLU A 1 107 ? -7.498 -10.119 17.415 1.00 59.19 107 GLU A CA 1
ATOM 829 C C . GLU A 1 107 ? -7.792 -10.748 18.789 1.00 59.19 107 GLU A C 1
ATOM 831 O O . GLU A 1 107 ? -8.412 -11.809 18.853 1.00 59.19 107 GLU A O 1
ATOM 836 N N . PHE A 1 108 ? -7.398 -10.080 19.879 1.00 53.19 108 PHE A N 1
ATOM 837 C CA . PHE A 1 108 ? -7.580 -10.538 21.261 1.00 53.19 108 PHE A CA 1
ATOM 838 C C . PHE A 1 108 ? -8.514 -9.642 22.082 1.00 53.19 108 PHE A C 1
ATOM 840 O O . PHE A 1 108 ? -8.892 -10.015 23.191 1.00 53.19 108 PHE A O 1
ATOM 847 N N . ALA A 1 109 ? -8.902 -8.478 21.556 1.00 55.69 109 ALA A N 1
ATOM 848 C CA . ALA A 1 109 ? -9.864 -7.601 22.205 1.00 55.69 109 ALA A CA 1
ATOM 849 C C . ALA A 1 109 ? -11.274 -8.198 22.099 1.00 55.69 109 ALA A C 1
ATOM 851 O O . ALA A 1 109 ? -11.870 -8.244 21.021 1.00 55.69 109 ALA A O 1
ATOM 852 N N . THR A 1 110 ? -11.844 -8.623 23.225 1.00 57.47 110 THR A N 1
ATOM 853 C CA . THR A 1 110 ? -13.290 -8.820 23.322 1.00 57.47 110 THR A CA 1
ATOM 854 C C . THR A 1 110 ? -13.949 -7.473 23.084 1.00 57.47 110 THR A C 1
ATOM 856 O O . THR A 1 110 ? -13.712 -6.518 23.826 1.00 57.47 110 THR A O 1
ATOM 859 N N . TYR A 1 111 ? -14.772 -7.384 22.039 1.00 58.44 111 TYR A N 1
ATOM 860 C CA . TYR A 1 111 ? -15.371 -6.120 21.634 1.00 58.44 111 TYR A CA 1
ATOM 861 C C . TYR A 1 111 ? -16.176 -5.456 22.758 1.00 58.44 111 TYR A C 1
ATOM 863 O O . TYR A 1 111 ? -16.346 -4.248 22.710 1.00 58.44 111 TYR A O 1
ATOM 871 N N . GLU A 1 112 ? -16.586 -6.175 23.810 1.00 57.84 112 GLU A N 1
ATOM 872 C CA . GLU A 1 112 ? -17.211 -5.645 25.032 1.00 57.84 112 GLU A CA 1
ATOM 873 C C . GLU A 1 112 ? -16.418 -4.511 25.713 1.00 57.84 112 GLU A C 1
ATOM 875 O O . GLU A 1 112 ? -17.039 -3.554 26.175 1.00 57.84 112 GLU A O 1
ATOM 880 N N . GLU A 1 113 ? -15.080 -4.543 25.693 1.00 62.72 113 GLU A N 1
ATOM 881 C CA . GLU A 1 113 ? -14.214 -3.525 26.324 1.00 62.72 113 GLU A CA 1
ATOM 882 C C . GLU A 1 113 ? -14.102 -2.223 25.511 1.00 62.72 113 GLU A C 1
ATOM 884 O O . GLU A 1 113 ? -13.580 -1.213 25.987 1.00 62.72 113 GLU A O 1
ATOM 889 N N . ILE A 1 114 ? -14.609 -2.224 24.276 1.00 68.50 114 ILE A N 1
ATOM 890 C CA . ILE A 1 114 ? -14.525 -1.079 23.373 1.00 68.50 114 ILE A CA 1
ATOM 891 C C . ILE A 1 114 ? -15.612 -0.047 23.742 1.00 68.50 114 ILE A C 1
ATOM 893 O O . ILE A 1 114 ? -16.790 -0.413 23.846 1.00 68.50 114 ILE A O 1
ATOM 897 N N . PRO A 1 115 ? -15.271 1.244 23.926 1.00 72.94 115 PRO A N 1
ATOM 898 C CA . PRO A 1 115 ? -16.244 2.284 24.259 1.00 72.94 115 PRO A CA 1
ATOM 899 C C . PRO A 1 115 ? -17.349 2.421 23.196 1.00 72.94 115 PRO A C 1
ATOM 901 O O . PRO A 1 115 ? -17.148 2.109 22.022 1.00 72.94 115 PRO A O 1
ATOM 904 N N . GLN A 1 116 ? -18.525 2.925 23.602 1.00 76.38 116 GLN A N 1
ATOM 905 C CA . GLN A 1 116 ? -19.703 3.053 22.721 1.00 76.38 116 GLN A CA 1
ATOM 906 C C . GLN A 1 116 ? -19.434 3.835 21.434 1.00 76.38 116 GLN A C 1
ATOM 908 O O . GLN A 1 116 ? -20.076 3.564 20.426 1.00 76.38 116 GLN A O 1
ATOM 913 N N . LYS A 1 117 ? -18.495 4.784 21.476 1.00 83.19 117 LYS A N 1
ATOM 914 C CA . LYS A 1 117 ? -18.073 5.574 20.330 1.00 83.19 117 LYS A CA 1
ATOM 915 C C . LYS A 1 117 ? -16.591 5.345 20.069 1.00 83.19 117 LYS A C 1
ATOM 917 O O . LYS A 1 117 ? -15.760 5.667 20.917 1.00 83.19 117 LYS A O 1
ATOM 922 N N . THR A 1 118 ? -16.274 4.799 18.900 1.00 83.88 118 THR A N 1
ATOM 923 C CA . THR A 1 118 ? -14.910 4.419 18.516 1.00 83.88 118 THR A CA 1
ATOM 924 C C . THR A 1 118 ? -14.535 5.054 17.185 1.00 83.88 118 THR A C 1
ATOM 926 O O . THR A 1 118 ? -15.269 4.922 16.213 1.00 83.88 118 THR A O 1
ATOM 929 N N . LEU A 1 119 ? -13.380 5.723 17.141 1.00 86.75 119 LEU A N 1
ATOM 930 C CA . LEU A 1 119 ? -12.812 6.286 15.915 1.00 86.75 119 LEU A CA 1
ATOM 931 C C . LEU A 1 119 ? -11.830 5.287 15.300 1.00 86.75 119 LEU A C 1
ATOM 933 O O . LEU A 1 119 ? -10.845 4.912 15.942 1.00 86.75 119 LEU A O 1
ATOM 937 N N . ILE A 1 120 ? -12.054 4.900 14.048 1.00 86.81 120 ILE A N 1
ATOM 938 C CA . ILE A 1 120 ? -11.162 4.008 13.311 1.00 86.81 120 ILE A CA 1
ATOM 939 C C . ILE A 1 120 ? -10.290 4.839 12.372 1.00 86.81 120 ILE A C 1
ATOM 941 O O . ILE A 1 120 ? -10.764 5.451 11.419 1.00 86.81 120 ILE A O 1
ATOM 945 N N . VAL A 1 121 ? -8.975 4.816 12.600 1.00 90.62 121 VAL A N 1
ATOM 946 C CA . VAL A 1 121 ? -8.010 5.537 11.757 1.00 90.62 121 VAL A CA 1
ATOM 947 C C . VAL A 1 121 ? -7.229 4.548 10.888 1.00 90.62 121 VAL A C 1
ATOM 949 O O . VAL A 1 121 ? -6.287 3.913 11.368 1.00 90.62 121 VAL A O 1
ATOM 952 N N . PRO A 1 122 ? 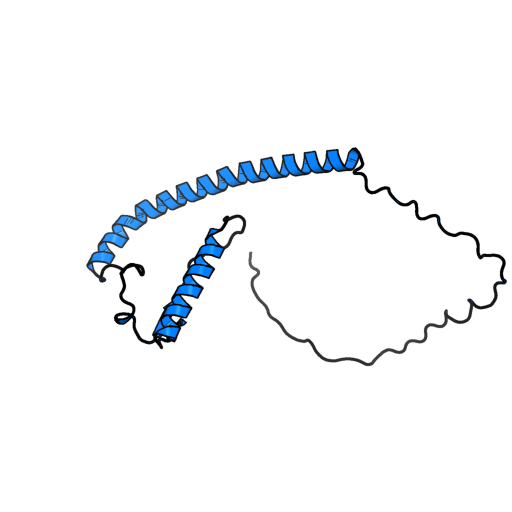-7.577 4.395 9.597 1.00 90.69 122 PRO A N 1
ATOM 953 C CA . PRO A 1 122 ? -6.824 3.538 8.695 1.00 90.69 122 PRO A CA 1
ATOM 954 C C . PRO A 1 122 ? -5.550 4.227 8.197 1.00 90.69 122 PRO A C 1
ATOM 956 O O . PRO A 1 122 ? -5.598 5.244 7.503 1.00 90.69 122 PRO A O 1
ATOM 959 N N . PHE A 1 123 ? -4.395 3.625 8.465 1.00 92.75 123 PHE A N 1
ATOM 960 C CA . PHE A 1 123 ? -3.124 4.063 7.886 1.00 92.75 123 PHE A CA 1
ATOM 961 C C . PHE A 1 123 ? -2.925 3.427 6.511 1.00 92.75 123 PHE A C 1
ATOM 963 O O . PHE A 1 123 ? -2.889 2.207 6.394 1.00 92.75 123 PHE A O 1
ATOM 970 N N . THR A 1 124 ? -2.791 4.238 5.460 1.00 94.19 124 THR A N 1
ATOM 971 C CA . THR A 1 124 ? -2.634 3.763 4.073 1.00 94.19 124 THR A CA 1
ATOM 972 C C . THR A 1 124 ? -1.470 4.456 3.365 1.00 94.19 124 THR A C 1
ATOM 974 O O . THR A 1 124 ? -0.890 5.410 3.877 1.00 94.19 124 THR A O 1
ATOM 977 N N . SER A 1 125 ? -1.084 3.945 2.192 1.00 92.44 125 SER A N 1
ATOM 978 C CA . SER A 1 125 ? -0.036 4.545 1.355 1.00 92.44 125 SER A CA 1
ATOM 979 C C . SER A 1 125 ? -0.609 5.534 0.333 1.00 92.44 125 SER A C 1
ATOM 981 O O . SER A 1 125 ? -1.564 5.195 -0.365 1.00 92.44 125 SER A O 1
ATOM 983 N N . ASP A 1 126 ? 0.047 6.683 0.137 1.00 90.62 126 ASP A N 1
ATOM 984 C CA . ASP A 1 126 ? -0.367 7.718 -0.837 1.00 90.62 126 ASP A CA 1
ATOM 985 C C . ASP A 1 126 ? -0.063 7.368 -2.302 1.00 90.62 126 ASP A C 1
ATOM 987 O O . ASP A 1 126 ? -0.620 7.941 -3.241 1.00 90.62 126 ASP A O 1
ATOM 991 N N . ARG A 1 127 ? 0.911 6.479 -2.528 1.00 88.19 127 ARG A N 1
ATOM 992 C CA . ARG A 1 127 ? 1.393 6.130 -3.870 1.00 88.19 127 ARG A CA 1
ATOM 993 C C . ARG A 1 127 ? 0.745 4.838 -4.354 1.00 88.19 127 ARG A C 1
ATOM 995 O O . ARG A 1 127 ? 0.651 3.862 -3.618 1.00 88.19 127 ARG A O 1
ATOM 1002 N N . GLY A 1 128 ? 0.375 4.822 -5.635 1.00 87.75 128 GLY A N 1
ATOM 1003 C CA . GLY A 1 128 ? -0.015 3.596 -6.332 1.00 87.75 128 GLY A CA 1
ATOM 1004 C C . GLY A 1 128 ? 1.161 2.627 -6.527 1.00 87.75 128 GLY A C 1
ATOM 1005 O O . GLY A 1 128 ? 2.308 2.959 -6.234 1.00 87.75 128 GLY A O 1
ATOM 1006 N N . LEU A 1 129 ? 0.874 1.437 -7.073 1.00 90.56 129 LEU A N 1
ATOM 1007 C CA . LEU A 1 129 ? 1.822 0.316 -7.247 1.00 90.56 129 LEU A CA 1
ATOM 1008 C C . LEU A 1 129 ? 2.264 -0.362 -5.930 1.00 90.56 129 LEU A C 1
ATOM 1010 O O . LEU A 1 129 ? 3.260 -1.080 -5.908 1.00 90.56 129 LEU A O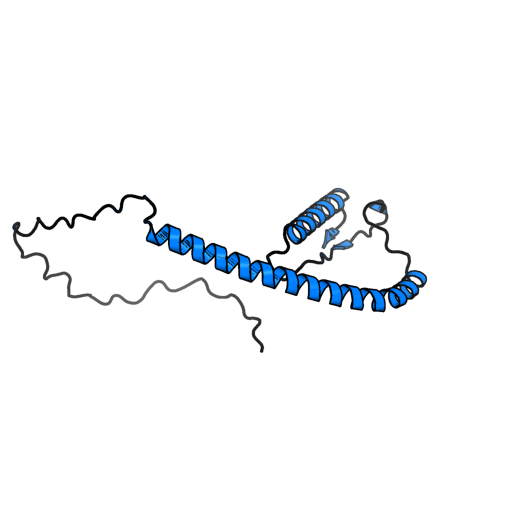 1
ATOM 1014 N N . CYS A 1 130 ? 1.491 -0.197 -4.853 1.00 89.94 130 CYS A N 1
ATOM 1015 C CA . CYS A 1 130 ? 1.686 -0.834 -3.543 1.00 89.94 130 CYS A CA 1
ATOM 1016 C C . CYS A 1 130 ? 1.133 -2.276 -3.452 1.00 89.94 130 CYS A C 1
ATOM 1018 O O . CYS A 1 130 ? 0.913 -2.797 -2.359 1.00 89.94 130 CYS A O 1
ATOM 1020 N N . GLY A 1 131 ? 0.838 -2.915 -4.589 1.00 91.50 131 GLY A N 1
ATOM 1021 C CA . GLY A 1 131 ? 0.162 -4.214 -4.619 1.00 91.50 131 GLY A CA 1
ATOM 1022 C C . GLY A 1 131 ? -1.240 -4.148 -4.004 1.00 91.50 131 GLY A C 1
ATOM 1023 O O . GLY A 1 131 ? -2.015 -3.249 -4.321 1.00 91.50 131 GLY A O 1
ATOM 1024 N N . GLY A 1 132 ? -1.563 -5.103 -3.128 1.00 93.44 132 GLY A N 1
ATOM 1025 C CA . GLY A 1 132 ? -2.883 -5.238 -2.500 1.00 93.44 132 GLY A CA 1
ATOM 1026 C C . GLY A 1 132 ? -3.030 -4.606 -1.113 1.00 93.44 132 GLY A C 1
ATOM 1027 O O . GLY A 1 132 ? -4.088 -4.759 -0.512 1.00 93.44 132 GLY A O 1
ATOM 1028 N N . ILE A 1 133 ? -2.007 -3.916 -0.594 1.00 94.50 133 ILE A N 1
ATOM 1029 C CA . ILE A 1 133 ? -1.955 -3.459 0.809 1.00 94.50 133 ILE A CA 1
ATOM 1030 C C . ILE A 1 133 ? -3.130 -2.531 1.144 1.00 94.50 133 ILE A C 1
ATOM 1032 O O . ILE A 1 133 ? -3.914 -2.824 2.043 1.00 94.50 133 ILE A O 1
ATOM 1036 N N . ASN A 1 134 ? -3.317 -1.458 0.371 1.00 93.69 134 ASN A N 1
ATOM 1037 C CA . ASN A 1 134 ? -4.410 -0.510 0.606 1.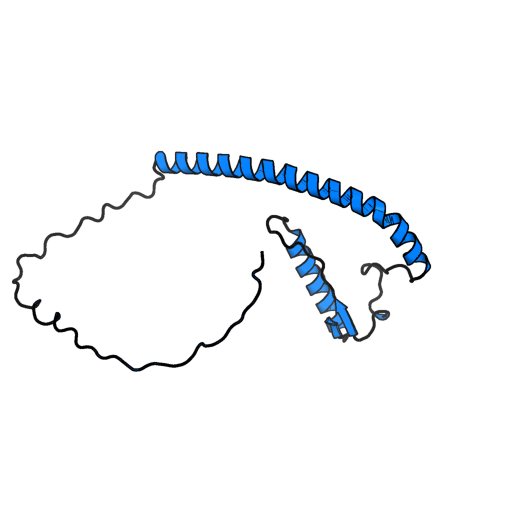00 93.69 134 ASN A CA 1
ATOM 1038 C C . ASN A 1 134 ? -5.789 -1.186 0.486 1.00 93.69 134 ASN A C 1
ATOM 1040 O O . ASN A 1 134 ? -6.687 -0.908 1.273 1.00 93.69 134 ASN A O 1
ATOM 1044 N N . SER A 1 135 ? -5.955 -2.114 -0.463 1.00 94.06 135 SER A N 1
ATOM 1045 C CA . SER A 1 135 ? -7.207 -2.863 -0.616 1.00 94.06 135 SER A CA 1
ATOM 1046 C C . SER A 1 135 ? -7.479 -3.803 0.558 1.00 94.06 135 SER A C 1
ATOM 1048 O O . SER A 1 135 ? -8.635 -3.960 0.939 1.00 94.06 135 SER A O 1
ATOM 1050 N N . PHE A 1 136 ? -6.442 -4.423 1.125 1.00 93.88 136 PHE A N 1
ATOM 1051 C CA . PHE A 1 136 ? -6.562 -5.266 2.312 1.00 93.88 136 PHE A CA 1
ATOM 1052 C C . PHE A 1 136 ? -6.997 -4.443 3.529 1.00 93.88 136 PHE A C 1
ATOM 1054 O O . PHE A 1 136 ? -7.981 -4.795 4.172 1.00 93.88 136 PHE A O 1
ATOM 1061 N N . ILE A 1 137 ? -6.358 -3.293 3.764 1.00 93.31 137 ILE A N 1
ATOM 1062 C CA . ILE A 1 137 ? -6.702 -2.384 4.868 1.00 93.31 137 ILE A CA 1
ATOM 1063 C C . ILE A 1 137 ? -8.154 -1.911 4.754 1.00 93.31 137 ILE A C 1
ATOM 1065 O O . ILE A 1 137 ? -8.916 -2.026 5.708 1.00 93.31 137 ILE A O 1
ATOM 1069 N N . SER A 1 138 ? -8.589 -1.450 3.575 1.00 93.38 138 SER A N 1
ATOM 1070 C CA . SER A 1 138 ? -9.977 -1.002 3.386 1.00 93.38 138 SER A CA 1
ATOM 1071 C C . SER A 1 138 ? -11.015 -2.112 3.586 1.00 93.38 138 SER A C 1
ATOM 1073 O O . SER A 1 138 ? -12.150 -1.818 3.957 1.00 93.38 138 SER A O 1
ATOM 1075 N N . ARG A 1 139 ? -10.663 -3.377 3.315 1.00 93.31 139 ARG A N 1
ATOM 1076 C CA . ARG A 1 139 ? -11.539 -4.526 3.596 1.00 93.31 139 ARG A CA 1
ATOM 1077 C C . ARG A 1 139 ? -11.588 -4.821 5.092 1.00 93.31 139 ARG A C 1
ATOM 1079 O O . ARG A 1 139 ? -12.684 -4.864 5.631 1.00 93.31 139 ARG A O 1
ATOM 1086 N N . GLY A 1 140 ? -10.433 -4.909 5.755 1.00 91.12 140 GLY A N 1
ATOM 1087 C CA . GLY A 1 140 ? -10.357 -5.138 7.201 1.00 91.12 140 GLY A CA 1
ATOM 1088 C C . GLY A 1 140 ? -11.111 -4.075 8.001 1.00 91.12 140 GLY A C 1
ATOM 1089 O O . GLY A 1 140 ? -11.943 -4.409 8.833 1.00 91.12 140 GLY A O 1
ATOM 1090 N N . VAL A 1 141 ? -10.925 -2.794 7.667 1.00 91.06 141 VAL A N 1
ATOM 1091 C CA . VAL A 1 141 ? -11.651 -1.674 8.298 1.00 91.06 141 VAL A CA 1
ATOM 1092 C C . VAL A 1 141 ? -13.159 -1.808 8.111 1.00 91.06 141 VAL A C 1
ATOM 1094 O O . VAL A 1 141 ? -13.925 -1.623 9.051 1.00 91.06 141 VAL A O 1
ATOM 1097 N N . ARG A 1 142 ? -13.604 -2.168 6.901 1.00 90.94 142 ARG A N 1
ATOM 1098 C CA . ARG A 1 142 ? -15.027 -2.378 6.619 1.00 90.94 142 ARG A CA 1
ATOM 1099 C C . ARG A 1 142 ? -15.601 -3.523 7.448 1.00 90.94 142 ARG A C 1
ATOM 1101 O O . ARG A 1 142 ? -16.748 -3.425 7.873 1.00 90.94 142 ARG A O 1
ATOM 1108 N N . ASP A 1 143 ? -14.851 -4.600 7.623 1.00 90.19 143 ASP A N 1
ATOM 1109 C CA . ASP A 1 143 ? -15.316 -5.758 8.378 1.00 90.19 143 ASP A CA 1
ATOM 1110 C C . ASP A 1 143 ? -15.349 -5.457 9.884 1.00 90.19 143 ASP A C 1
ATOM 1112 O O . ASP A 1 143 ? -16.357 -5.748 10.518 1.00 90.19 143 ASP A O 1
ATOM 1116 N N . ILE A 1 144 ? -14.361 -4.727 10.417 1.00 86.88 144 ILE A N 1
ATOM 1117 C CA . ILE A 1 144 ? -14.372 -4.218 11.801 1.00 86.88 144 ILE A CA 1
ATOM 1118 C C . ILE A 1 144 ? -15.567 -3.281 12.040 1.00 86.88 144 ILE A C 1
ATOM 1120 O O . ILE A 1 144 ? -16.308 -3.473 13.001 1.00 86.88 144 ILE A O 1
ATOM 1124 N N . CYS A 1 145 ? -15.820 -2.315 11.145 1.00 87.69 145 CYS A N 1
ATOM 1125 C CA . CYS A 1 145 ? -17.003 -1.446 11.225 1.00 87.69 145 CYS A CA 1
ATOM 1126 C C . CYS A 1 145 ? -18.306 -2.249 11.291 1.00 87.69 145 CYS A C 1
ATOM 1128 O O . CYS A 1 145 ? -19.187 -1.927 12.081 1.00 87.69 145 CYS A O 1
ATOM 1130 N N . LYS A 1 146 ? -18.455 -3.282 10.452 1.00 88.62 146 LYS A N 1
ATOM 1131 C CA . LYS A 1 146 ? -19.672 -4.106 10.444 1.00 88.62 146 LYS A CA 1
ATOM 1132 C C . LYS A 1 146 ? -19.857 -4.849 11.762 1.00 88.62 146 LYS A C 1
ATOM 1134 O O . LYS A 1 146 ? -20.982 -4.892 12.246 1.00 88.62 146 LYS A O 1
ATOM 1139 N N . THR A 1 147 ? -18.789 -5.424 12.314 1.00 86.38 147 THR A N 1
ATOM 1140 C CA . THR A 1 147 ? -18.841 -6.130 13.601 1.00 86.38 147 THR A CA 1
ATOM 1141 C C . THR A 1 147 ? -19.243 -5.175 14.724 1.00 86.38 147 THR A C 1
ATOM 1143 O O . THR A 1 147 ? -20.187 -5.460 15.451 1.00 86.38 147 THR A O 1
ATOM 1146 N N . LEU A 1 148 ? -18.633 -3.986 14.786 1.00 84.25 148 LEU A N 1
ATOM 1147 C CA . LEU A 1 148 ? -18.967 -2.965 15.787 1.00 84.25 148 LEU A CA 1
ATOM 1148 C C . LEU A 1 148 ? -20.419 -2.472 15.680 1.00 84.25 148 LEU A C 1
ATOM 1150 O O . LEU A 1 148 ? -21.099 -2.324 16.694 1.00 84.25 148 LEU A O 1
ATOM 1154 N N . ILE A 1 149 ? -20.922 -2.267 14.458 1.00 85.81 149 ILE A N 1
ATOM 1155 C CA . ILE A 1 149 ? -22.321 -1.873 14.229 1.00 85.81 149 ILE A CA 1
ATOM 1156 C C . ILE A 1 149 ? -23.284 -3.005 14.614 1.00 85.81 149 ILE A C 1
ATOM 1158 O O . ILE A 1 149 ? -24.356 -2.733 15.152 1.00 85.81 149 I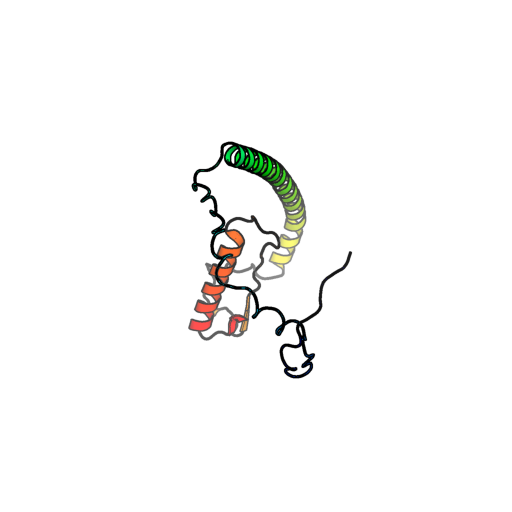LE A O 1
ATOM 1162 N N . ALA A 1 150 ? -22.925 -4.269 14.360 1.00 85.25 150 ALA A N 1
ATOM 1163 C CA . ALA A 1 150 ? -23.746 -5.421 14.741 1.00 85.25 150 ALA A CA 1
ATOM 1164 C C . ALA A 1 150 ? -23.904 -5.546 16.265 1.00 85.25 150 ALA A C 1
ATOM 1166 O O . ALA A 1 150 ? -24.953 -5.972 16.741 1.00 85.25 150 ALA A O 1
ATOM 1167 N N . GLU A 1 151 ? -22.896 -5.120 17.022 1.00 81.88 151 GLU A N 1
ATOM 1168 C CA . GLU A 1 151 ? -22.930 -5.039 18.486 1.00 81.88 151 GLU A CA 1
ATOM 1169 C C . GLU A 1 151 ? -23.601 -3.760 19.018 1.00 81.88 151 GLU A C 1
ATOM 1171 O O . GLU A 1 151 ? -23.720 -3.574 20.229 1.00 81.88 151 GLU A O 1
ATOM 1176 N N . GLY A 1 152 ? -24.062 -2.873 18.131 1.00 79.81 152 GLY A N 1
ATOM 1177 C CA . GLY A 1 152 ? -24.758 -1.640 18.497 1.00 79.81 152 GLY A CA 1
ATOM 1178 C C . GLY A 1 152 ? -23.843 -0.497 18.941 1.00 79.81 152 GLY A C 1
ATOM 1179 O O . GLY A 1 152 ? -24.312 0.413 19.624 1.00 79.81 152 GLY A O 1
ATOM 1180 N N . LYS A 1 153 ? -22.555 -0.525 18.573 1.00 81.81 153 LYS A N 1
ATOM 1181 C CA . LYS A 1 153 ? -21.585 0.546 18.862 1.00 81.81 153 LYS A CA 1
ATOM 1182 C C . LYS A 1 153 ? -21.450 1.504 17.675 1.00 81.81 153 LYS A C 1
ATOM 1184 O O . LYS A 1 153 ? -21.554 1.098 16.517 1.00 81.81 153 LYS A O 1
ATOM 1189 N N . GLU A 1 154 ? -21.204 2.781 17.960 1.00 80.00 154 GLU A N 1
ATOM 1190 C CA . GLU A 1 154 ? -20.944 3.806 16.947 1.00 80.00 154 GLU A CA 1
ATOM 1191 C C . GLU A 1 154 ? -19.473 3.749 16.508 1.00 80.00 154 GLU A C 1
ATOM 1193 O O . GLU A 1 154 ? -18.560 3.917 17.322 1.00 80.00 154 GLU A O 1
ATOM 1198 N N . ALA A 1 155 ? -19.248 3.513 15.212 1.00 80.62 155 ALA A N 1
ATOM 1199 C CA . ALA A 1 155 ? -17.929 3.532 14.586 1.00 80.62 155 ALA A CA 1
ATOM 1200 C C . ALA A 1 155 ? -17.825 4.727 13.624 1.00 80.62 155 ALA A C 1
ATOM 1202 O O . ALA A 1 155 ? -18.570 4.777 12.641 1.00 80.62 155 ALA A O 1
ATOM 1203 N N . ASP A 1 156 ? -16.904 5.647 13.919 1.00 74.50 156 ASP A N 1
ATOM 1204 C CA . ASP A 1 156 ? -16.555 6.818 13.095 1.00 74.50 156 ASP A CA 1
ATOM 1205 C C . ASP A 1 156 ? -15.284 6.569 12.263 1.00 74.50 156 ASP A C 1
ATOM 1207 O O . ASP A 1 156 ? -14.340 5.921 12.782 1.00 74.50 156 ASP A O 1
#

pLDDT: mean 74.2, std 20.77, range [36.12, 97.56]

InterPro domains:
  IPR000131 ATP synthase, F1 complex, gamma subunit [PF00231] (52-153)
  IPR000131 ATP synthase, F1 complex, gamma subunit [PTHR11693] (31-143)
  IPR035968 ATP synthase, F1 complex, gamma subunit superfamily [SSF52943] (50-155)

Foldseek 3Di:
DDDDDDDDDDDDDDDDDDPDDDPPPPPPPDDDDPPPDDPPPPPPPPPDQDPVNVVVVVVVVVVVVVVVVVVVVVVVVVVVVVVVVVVVCVVVVVVVCVVDPHDDDPVPDPCVVPDLEEEDDQDDDPDPPPPCVRVVSVVVVVVVCVVCVVVVGHYD

Radius of gyration: 31.99 Å; chains: 1; bounding box: 48×44×93 Å